Protein AF-A0A3D8PUT6-F1 (afdb_monomer_lite)

Foldseek 3Di:
DVVVVVVVVVVVVVVVVVVCCVPPPDDLVVQPFFDWDWDWDADPVNPDTDTDTDGDSPDPPPDPDD

pLDDT: mean 72.52, std 16.55, range [31.45, 97.56]

Secondary structure (DSSP, 8-state):
-TTHHHHHHHHHHHHHHHHHHHHHS--GGGG-S-EEEEEEEEPTTSS-EEEEEEEE-TTSSS----

Sequence (66 aa):
MRKRYKTLILIIIAILLVIGYKKYFFTFDSLGEGTYYKGPVDSPNGIYTADSYFKHWGGATGGANI

Structure (mmCIF, N/CA/C/O backbone):
data_AF-A0A3D8PUT6-F1
#
_entry.id   AF-A0A3D8PUT6-F1
#
loop_
_atom_site.group_PDB
_atom_site.id
_atom_site.type_symbol
_atom_site.label_atom_id
_atom_site.label_alt_id
_atom_site.label_comp_id
_atom_site.label_asym_id
_atom_site.label_entity_id
_atom_site.label_seq_id
_atom_site.pdbx_PDB_ins_code
_atom_site.Cartn_x
_atom_site.Cartn_y
_atom_site.Cartn_z
_atom_site.occupancy
_atom_site.B_iso_or_equiv
_atom_site.auth_seq_id
_atom_site.auth_comp_id
_atom_site.auth_asym_id
_atom_site.auth_atom_id
_atom_site.pdbx_PDB_model_num
ATOM 1 N N . MET A 1 1 ? -23.982 -1.997 31.229 1.00 58.25 1 MET A N 1
ATOM 2 C CA . MET A 1 1 ? -22.764 -1.163 31.047 1.00 58.25 1 MET A CA 1
ATOM 3 C C . MET A 1 1 ? -21.490 -1.953 30.708 1.00 58.25 1 MET A C 1
ATOM 5 O O . MET A 1 1 ? -20.654 -1.433 29.982 1.00 58.25 1 MET A O 1
ATOM 9 N N . ARG A 1 2 ? -21.361 -3.229 31.116 1.00 62.75 2 ARG A N 1
ATOM 10 C CA . ARG A 1 2 ? -20.143 -4.052 30.938 1.00 62.75 2 ARG A CA 1
ATOM 11 C C . ARG A 1 2 ? -19.721 -4.380 29.485 1.00 62.75 2 ARG A C 1
ATOM 13 O O . ARG A 1 2 ? -18.584 -4.740 29.231 1.00 62.75 2 ARG A O 1
ATOM 20 N N . LYS A 1 3 ? -20.632 -4.299 28.512 1.00 69.38 3 LYS A N 1
ATOM 21 C CA . LYS A 1 3 ? -20.308 -4.555 27.092 1.00 69.38 3 LYS A CA 1
ATOM 22 C C . LYS A 1 3 ? -19.831 -3.296 26.356 1.00 69.38 3 LYS A C 1
ATOM 24 O O . LYS A 1 3 ? -18.998 -3.398 25.470 1.00 69.38 3 LYS A O 1
ATOM 29 N N . ARG A 1 4 ? -20.292 -2.110 26.780 1.00 82.75 4 ARG A N 1
ATOM 30 C CA . ARG A 1 4 ? -19.998 -0.827 26.117 1.00 82.75 4 ARG A CA 1
ATOM 31 C C . ARG A 1 4 ? -18.527 -0.430 26.238 1.00 82.75 4 ARG A C 1
ATOM 33 O O . ARG A 1 4 ? -17.955 0.044 25.268 1.00 82.75 4 ARG A O 1
ATOM 40 N N . TYR A 1 5 ? -17.894 -0.691 27.386 1.00 89.12 5 TYR A N 1
ATOM 41 C CA . TYR A 1 5 ? -16.464 -0.407 27.547 1.00 89.12 5 TYR A CA 1
ATOM 42 C C . TYR A 1 5 ? -15.593 -1.312 26.668 1.00 89.12 5 TYR A C 1
ATOM 44 O O . TYR A 1 5 ? -14.582 -0.857 26.154 1.00 89.12 5 TYR A O 1
ATOM 52 N N . LYS A 1 6 ? -15.994 -2.573 26.443 1.00 91.25 6 LYS A N 1
ATOM 53 C CA . LYS A 1 6 ? -15.262 -3.483 25.548 1.00 91.25 6 LYS A CA 1
ATOM 54 C C . LYS A 1 6 ? -15.294 -2.969 24.114 1.00 91.25 6 LYS A C 1
ATOM 56 O O . LYS A 1 6 ? -14.266 -2.954 23.450 1.00 91.25 6 LYS A O 1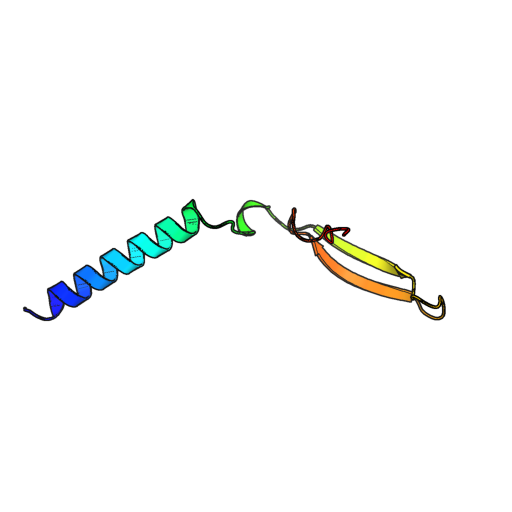
ATOM 61 N N . THR A 1 7 ? -16.462 -2.502 23.672 1.00 93.69 7 THR A N 1
ATOM 62 C CA . THR A 1 7 ? -16.621 -1.863 22.363 1.00 93.69 7 THR A CA 1
ATOM 63 C C . THR A 1 7 ? -15.778 -0.591 22.256 1.00 93.69 7 THR A C 1
ATOM 65 O O . THR A 1 7 ? -15.078 -0.421 21.267 1.00 93.69 7 THR A O 1
ATOM 68 N N . LEU A 1 8 ? -15.775 0.263 23.285 1.00 95.12 8 LEU A N 1
ATOM 69 C CA . LEU A 1 8 ? -14.946 1.475 23.314 1.00 95.12 8 LEU A CA 1
ATOM 70 C C . LEU A 1 8 ? -13.445 1.163 23.239 1.00 95.12 8 LEU A C 1
ATOM 72 O O . LEU A 1 8 ? -12.735 1.794 22.465 1.00 95.12 8 LEU A O 1
ATOM 76 N N . ILE A 1 9 ? -12.969 0.160 23.981 1.00 96.00 9 ILE A N 1
ATOM 77 C CA . ILE A 1 9 ? -11.566 -0.278 23.932 1.00 96.00 9 ILE A CA 1
ATOM 78 C C . ILE A 1 9 ? -11.201 -0.776 22.529 1.00 96.00 9 ILE A C 1
ATOM 80 O O . ILE A 1 9 ? -10.163 -0.393 21.998 1.00 96.00 9 ILE A O 1
ATOM 84 N N . LEU A 1 10 ? -12.062 -1.580 21.900 1.00 96.56 10 LEU A N 1
ATOM 85 C CA . LEU A 1 10 ? -11.855 -2.055 20.528 1.00 96.56 10 LEU A CA 1
ATOM 86 C C . LEU A 1 10 ? -11.757 -0.903 19.522 1.00 96.56 10 LEU A C 1
ATOM 88 O O . LEU A 1 10 ? -10.883 -0.926 18.660 1.00 96.56 10 LEU A O 1
ATOM 92 N N . ILE A 1 11 ? -12.609 0.115 19.657 1.00 97.19 11 ILE A N 1
ATOM 93 C CA . ILE A 1 11 ? -12.568 1.309 18.802 1.00 97.19 11 ILE A CA 1
ATOM 94 C C . ILE A 1 11 ? -11.241 2.053 18.981 1.00 97.19 11 ILE A C 1
ATOM 96 O O . ILE A 1 11 ? -10.605 2.412 17.995 1.00 97.19 11 ILE A O 1
ATOM 100 N N . ILE A 1 12 ? -10.790 2.241 20.223 1.00 97.50 12 ILE A N 1
ATOM 101 C CA . ILE A 1 12 ? -9.513 2.909 20.513 1.00 97.50 12 ILE A CA 1
ATOM 102 C C . ILE A 1 12 ? -8.343 2.136 19.893 1.00 97.50 12 ILE A C 1
ATOM 104 O O . ILE A 1 12 ? -7.490 2.734 19.238 1.00 97.50 12 ILE A O 1
ATOM 108 N N . ILE A 1 13 ? -8.323 0.808 20.042 1.00 97.56 13 ILE A N 1
ATOM 109 C CA . ILE A 1 13 ? -7.293 -0.050 19.442 1.00 97.56 13 ILE A CA 1
ATOM 110 C C . ILE A 1 13 ? -7.311 0.076 17.914 1.00 97.56 13 ILE A C 1
ATOM 112 O O . ILE A 1 13 ? -6.258 0.265 17.309 1.00 97.56 13 ILE A O 1
ATOM 116 N N . ALA A 1 14 ? -8.488 0.028 17.286 1.00 97.00 14 ALA A N 1
ATOM 117 C CA . ALA A 1 14 ? -8.614 0.167 15.837 1.00 97.00 14 ALA A CA 1
ATOM 118 C C . ALA A 1 14 ? -8.073 1.519 15.339 1.00 97.00 14 ALA A C 1
ATOM 120 O O . ALA A 1 14 ? -7.336 1.561 14.355 1.00 97.00 14 ALA A O 1
ATOM 121 N N . ILE A 1 15 ? -8.373 2.614 16.044 1.00 97.12 15 ILE A N 1
ATOM 122 C CA . ILE A 1 15 ? -7.864 3.951 15.704 1.00 97.12 15 ILE A CA 1
ATOM 123 C C . ILE A 1 15 ? -6.332 3.988 15.793 1.00 97.12 15 ILE A C 1
ATOM 125 O O . ILE A 1 15 ? -5.677 4.477 14.872 1.00 97.12 15 ILE A O 1
ATOM 129 N N . LEU A 1 16 ? -5.748 3.437 16.862 1.00 96.88 16 LEU A N 1
ATOM 130 C CA . LEU A 1 16 ? -4.293 3.388 17.036 1.00 96.88 16 LEU A CA 1
ATOM 131 C C . LEU A 1 16 ? -3.605 2.572 15.936 1.00 96.88 16 LEU A C 1
ATOM 133 O O . LEU A 1 16 ? -2.565 2.993 15.429 1.00 96.88 16 LEU A O 1
ATOM 137 N N . LEU A 1 17 ? -4.199 1.449 15.525 1.00 95.81 17 LEU A N 1
ATOM 138 C CA . LEU A 1 17 ? -3.687 0.635 14.421 1.00 95.81 17 LEU A CA 1
ATOM 139 C C . LEU A 1 17 ? -3.719 1.392 13.090 1.00 95.81 17 LEU A C 1
ATOM 141 O O . LEU A 1 17 ? -2.738 1.350 12.354 1.00 95.81 17 LEU A O 1
ATOM 145 N N . VAL A 1 18 ? -4.795 2.128 12.794 1.00 92.94 18 VAL A N 1
ATOM 146 C CA . VAL A 1 18 ? -4.892 2.940 11.567 1.00 92.94 18 VAL A CA 1
ATOM 147 C C . VAL A 1 18 ? -3.843 4.053 11.553 1.00 92.94 18 VAL A C 1
ATOM 149 O O . VAL A 1 18 ? -3.199 4.279 10.527 1.00 92.94 18 VAL A O 1
ATOM 152 N N . ILE A 1 19 ? -3.639 4.735 12.683 1.00 92.50 19 ILE A N 1
ATOM 153 C CA . ILE A 1 19 ? -2.609 5.778 12.810 1.00 92.50 19 ILE A CA 1
ATOM 154 C C . ILE A 1 19 ? -1.214 5.170 12.636 1.00 92.50 19 ILE A C 1
ATOM 156 O O . ILE A 1 19 ? -0.400 5.706 11.884 1.00 92.50 19 ILE A O 1
ATOM 160 N N . GLY A 1 20 ? -0.945 4.041 13.299 1.00 91.50 20 GLY A N 1
ATOM 161 C CA . GLY A 1 20 ? 0.318 3.319 13.178 1.00 91.50 20 GLY A CA 1
ATOM 162 C C . GLY A 1 20 ? 0.588 2.871 11.743 1.00 91.50 20 GLY A C 1
ATOM 163 O O . GLY A 1 20 ? 1.674 3.117 11.227 1.00 91.50 20 GLY A O 1
ATOM 164 N N . TYR A 1 21 ? -0.416 2.3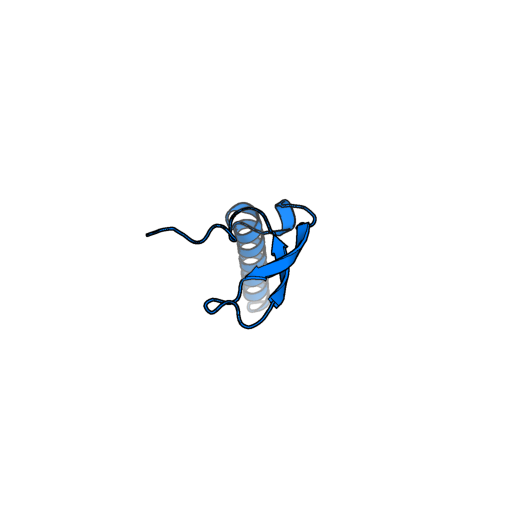06 11.071 1.00 87.38 21 TYR A N 1
ATOM 165 C CA . TYR A 1 21 ? -0.319 1.917 9.667 1.00 87.38 21 TYR A CA 1
ATOM 166 C C . TYR A 1 21 ? 0.059 3.111 8.788 1.00 87.38 21 TYR A C 1
ATOM 168 O O . TYR A 1 21 ? 1.069 3.066 8.099 1.00 87.38 21 TYR A O 1
ATOM 176 N N . LYS A 1 22 ? -0.673 4.226 8.887 1.00 83.38 22 LYS A N 1
ATOM 177 C CA . LYS A 1 22 ? -0.383 5.424 8.083 1.00 83.38 22 LYS A CA 1
ATOM 178 C C . LYS A 1 22 ? 0.992 6.037 8.355 1.00 83.38 22 LYS A C 1
ATOM 180 O O . LYS A 1 22 ? 1.563 6.646 7.458 1.00 83.38 22 LYS A O 1
ATOM 185 N N . LYS A 1 23 ? 1.499 5.933 9.586 1.00 84.44 23 LYS A N 1
ATOM 186 C CA . LYS A 1 23 ? 2.779 6.536 9.980 1.00 84.44 23 LYS A CA 1
ATOM 187 C C . LYS A 1 23 ? 3.984 5.670 9.620 1.00 84.44 23 LYS A C 1
ATOM 189 O O . LYS A 1 23 ? 5.021 6.214 9.257 1.00 84.44 23 LYS A O 1
ATOM 194 N N . TYR A 1 24 ? 3.872 4.355 9.798 1.00 83.81 24 TYR A N 1
ATOM 195 C CA . TYR A 1 24 ? 5.013 3.439 9.721 1.00 83.81 24 TYR A CA 1
ATOM 196 C C . TYR A 1 24 ? 5.015 2.560 8.471 1.00 83.81 24 TYR A C 1
ATOM 198 O O . TYR A 1 24 ? 6.082 2.093 8.083 1.00 83.81 24 TYR A O 1
ATOM 206 N N . PHE A 1 25 ? 3.865 2.331 7.831 1.00 80.81 25 PHE A N 1
ATOM 207 C CA . PHE A 1 25 ? 3.822 1.617 6.560 1.00 80.81 25 PHE A CA 1
ATOM 208 C C . PHE A 1 25 ? 3.930 2.597 5.402 1.00 80.81 25 PHE A C 1
ATOM 210 O O . PHE A 1 25 ? 3.300 3.654 5.376 1.00 80.81 25 PHE A O 1
ATOM 217 N N . PHE A 1 26 ? 4.738 2.209 4.421 1.00 68.56 26 PHE A N 1
ATOM 218 C CA . PHE A 1 26 ? 4.857 2.933 3.172 1.00 68.56 26 PHE A CA 1
ATOM 219 C C . PHE A 1 26 ? 3.522 2.883 2.421 1.00 68.56 26 PHE A C 1
ATOM 221 O O . PHE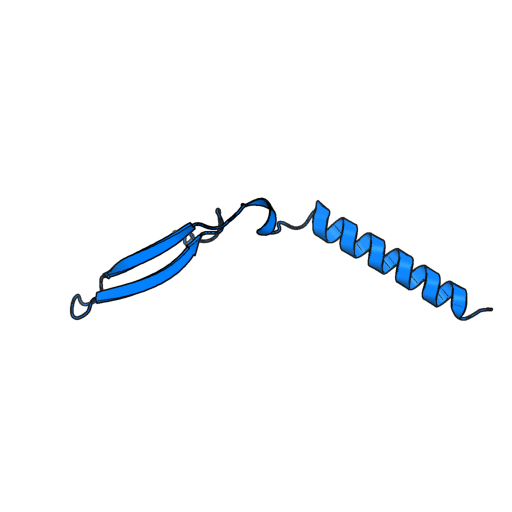 A 1 26 ? 2.970 1.806 2.190 1.00 68.56 26 PHE A O 1
ATOM 228 N N . THR A 1 27 ? 3.001 4.049 2.046 1.00 68.44 27 THR A N 1
ATOM 229 C CA . THR A 1 27 ? 1.801 4.174 1.214 1.00 68.44 27 THR A CA 1
ATOM 230 C C . THR A 1 27 ? 2.180 4.889 -0.073 1.00 68.44 27 THR A C 1
ATOM 232 O O . THR A 1 27 ? 2.933 5.859 -0.048 1.00 68.44 27 THR A O 1
ATOM 235 N N . PHE A 1 28 ? 1.667 4.405 -1.203 1.00 66.19 28 PHE A N 1
ATOM 236 C CA . PHE A 1 28 ? 1.947 5.001 -2.511 1.00 66.19 28 PHE A CA 1
ATOM 237 C C . PHE A 1 28 ? 1.261 6.367 -2.693 1.00 66.19 28 PHE A C 1
ATOM 239 O O . PHE A 1 28 ? 1.623 7.109 -3.600 1.00 66.19 28 PHE A O 1
ATOM 246 N N . ASP A 1 29 ? 0.331 6.732 -1.801 1.00 65.88 29 ASP A N 1
ATOM 247 C CA . ASP A 1 29 ? -0.371 8.021 -1.797 1.00 65.88 29 ASP A CA 1
ATOM 248 C C . ASP A 1 29 ? 0.585 9.219 -1.642 1.00 65.88 29 ASP A C 1
ATOM 250 O O . ASP A 1 29 ? 0.309 10.302 -2.155 1.00 65.88 29 ASP A O 1
ATOM 254 N N . SER A 1 30 ? 1.726 9.045 -0.961 1.00 64.19 30 SER A N 1
ATOM 255 C CA . SER A 1 30 ? 2.725 10.111 -0.788 1.00 64.19 30 SER A CA 1
ATOM 256 C C . SER A 1 30 ? 3.587 10.355 -2.030 1.00 64.19 30 SER A C 1
ATOM 2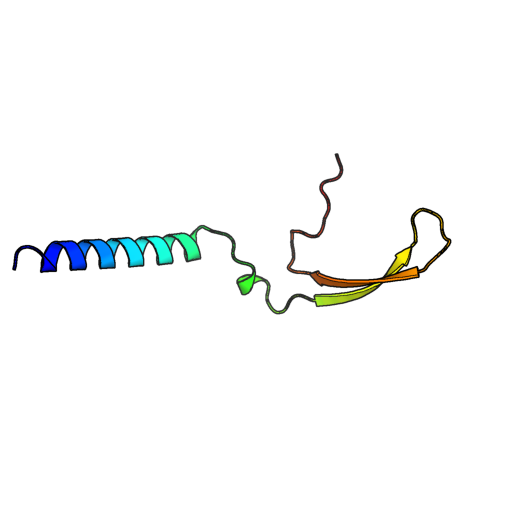58 O O . SER A 1 30 ? 4.276 11.371 -2.100 1.00 64.19 30 SER A O 1
ATOM 260 N N . LEU A 1 31 ? 3.546 9.454 -3.017 1.00 65.44 31 LEU A N 1
ATOM 261 C CA . LEU A 1 31 ? 4.353 9.541 -4.237 1.00 65.44 31 LEU A CA 1
ATOM 262 C C . LEU A 1 31 ? 3.733 10.455 -5.307 1.00 65.44 31 LEU A C 1
ATOM 264 O O . LEU A 1 31 ? 4.301 10.591 -6.388 1.00 65.44 31 LEU A O 1
ATOM 268 N N . GLY A 1 32 ? 2.595 11.097 -5.012 1.00 66.31 32 GLY A N 1
ATOM 269 C CA . GLY A 1 32 ? 1.880 11.962 -5.951 1.00 66.31 32 GLY A CA 1
ATOM 270 C C . GLY A 1 32 ? 1.178 11.170 -7.053 1.00 66.31 32 GLY A C 1
ATOM 271 O O . GLY A 1 32 ? 0.974 9.967 -6.937 1.00 66.31 32 GLY A O 1
ATOM 272 N N . GLU A 1 33 ? 0.774 11.824 -8.141 1.00 65.50 33 GLU A N 1
ATOM 273 C CA . GLU A 1 33 ? 0.196 11.108 -9.279 1.00 65.50 33 GLU A CA 1
ATOM 274 C C . GLU A 1 33 ? 1.288 10.318 -10.008 1.00 65.50 33 GLU A C 1
ATOM 276 O O . GLU A 1 33 ? 2.161 10.896 -10.650 1.00 65.50 33 GLU A O 1
ATOM 281 N N . GLY A 1 34 ? 1.252 8.985 -9.906 1.00 61.56 34 GLY A N 1
ATOM 282 C CA . GLY A 1 34 ? 2.182 8.143 -10.659 1.00 61.56 34 GLY A CA 1
ATOM 283 C C . GLY A 1 34 ? 2.150 8.439 -12.164 1.00 61.56 34 GLY A C 1
ATOM 284 O O . GLY A 1 34 ? 1.089 8.717 -12.729 1.00 61.56 34 GLY A O 1
ATOM 285 N N . THR A 1 35 ? 3.304 8.378 -12.826 1.00 64.94 35 THR A N 1
ATOM 286 C CA . THR A 1 35 ? 3.398 8.677 -14.258 1.00 64.94 35 THR A CA 1
ATOM 287 C C . THR A 1 35 ? 2.864 7.502 -15.068 1.00 64.94 35 THR A C 1
ATOM 289 O O . THR A 1 35 ? 3.246 6.348 -14.858 1.00 64.94 35 THR A O 1
ATOM 292 N N . TYR A 1 36 ? 1.942 7.785 -15.987 1.00 64.38 36 TYR A N 1
ATOM 293 C CA . TYR A 1 36 ? 1.484 6.789 -16.948 1.00 64.38 36 TYR A CA 1
ATOM 294 C C . TYR A 1 36 ? 2.577 6.581 -17.985 1.00 64.38 36 TYR A C 1
ATOM 296 O O . TYR A 1 36 ? 2.869 7.482 -18.772 1.00 64.38 36 TYR A O 1
ATOM 304 N N . TYR A 1 37 ? 3.171 5.394 -17.985 1.00 67.19 37 TYR A N 1
ATOM 305 C CA . TYR A 1 37 ? 4.019 4.977 -19.085 1.00 67.19 37 TYR A CA 1
ATOM 306 C C . TYR A 1 37 ? 3.162 4.303 -20.147 1.00 67.19 37 TYR A C 1
ATOM 308 O O . TYR A 1 37 ? 2.359 3.414 -19.851 1.00 67.19 37 TYR A O 1
ATOM 316 N N . LYS A 1 38 ? 3.346 4.762 -21.384 1.00 68.19 38 LYS A N 1
ATOM 317 C CA . LYS A 1 38 ? 2.850 4.120 -22.591 1.00 68.19 38 LYS A CA 1
ATOM 318 C C . LYS A 1 38 ? 4.008 4.053 -23.572 1.00 68.19 38 LYS A C 1
ATOM 320 O O . LYS A 1 38 ? 4.453 5.087 -24.069 1.00 68.19 38 LYS A O 1
ATOM 325 N N . GLY A 1 39 ? 4.483 2.848 -23.838 1.00 72.88 39 GLY A N 1
ATOM 326 C CA . GLY A 1 39 ? 5.564 2.629 -24.784 1.00 72.88 39 GLY A CA 1
ATOM 327 C C . GLY A 1 39 ? 5.587 1.196 -25.302 1.00 72.88 39 GLY A C 1
ATOM 328 O O . GLY A 1 39 ? 5.102 0.292 -24.604 1.00 72.88 39 GLY A O 1
ATOM 329 N N . PRO A 1 40 ? 6.132 1.000 -26.514 1.00 71.75 40 PRO A N 1
ATOM 330 C CA . PRO A 1 40 ? 6.310 -0.319 -27.087 1.00 71.75 40 PRO A CA 1
ATOM 331 C C . PRO A 1 40 ? 7.293 -1.118 -26.230 1.00 71.75 40 PRO A C 1
ATOM 333 O O . PRO A 1 40 ? 8.349 -0.622 -25.843 1.00 71.75 40 PRO A O 1
ATOM 336 N N . VAL A 1 41 ? 6.933 -2.358 -25.934 1.00 73.06 41 VAL A N 1
ATOM 337 C CA . VAL A 1 41 ? 7.823 -3.360 -25.360 1.00 73.06 41 VAL A CA 1
ATOM 338 C C . VAL A 1 41 ? 8.226 -4.304 -26.475 1.00 73.06 41 VAL A C 1
ATOM 340 O O . VAL A 1 41 ? 7.374 -4.825 -27.206 1.00 73.06 41 VAL A O 1
ATOM 343 N N . ASP A 1 42 ? 9.533 -4.512 -26.590 1.00 76.88 42 ASP A N 1
ATOM 344 C CA . ASP A 1 42 ? 10.105 -5.449 -27.542 1.00 76.88 42 ASP A CA 1
ATOM 345 C C . ASP A 1 42 ? 9.644 -6.868 -27.215 1.00 76.88 42 ASP A C 1
ATOM 347 O O . ASP A 1 42 ? 9.727 -7.331 -26.071 1.00 76.88 42 ASP A O 1
ATOM 351 N N . SER A 1 43 ? 9.151 -7.583 -28.228 1.00 71.38 43 SER A N 1
ATOM 352 C CA . SER A 1 43 ? 8.884 -9.005 -28.060 1.00 71.38 43 SER A CA 1
ATOM 353 C C . SER A 1 43 ? 10.199 -9.746 -27.791 1.00 71.38 43 SER A C 1
ATOM 355 O O . SER A 1 43 ? 11.172 -9.518 -28.514 1.00 71.38 43 SER A O 1
ATOM 357 N N . PRO A 1 44 ? 10.217 -10.725 -26.865 1.00 74.44 44 PRO A N 1
ATOM 358 C CA . PRO A 1 44 ? 11.369 -11.601 -26.649 1.00 74.44 44 PRO A CA 1
ATOM 359 C C . PRO A 1 44 ? 11.906 -12.268 -27.925 1.00 74.44 44 PRO A C 1
ATOM 361 O O . PRO A 1 44 ? 13.067 -12.659 -27.975 1.00 74.44 44 PRO A O 1
ATOM 364 N N . 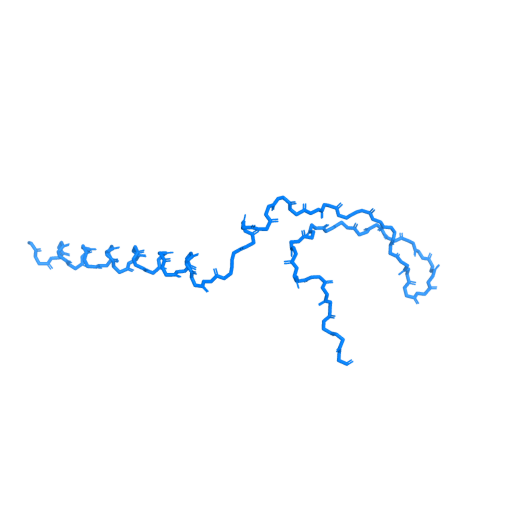ASN A 1 45 ? 11.064 -12.417 -28.953 1.00 81.50 45 ASN A N 1
ATOM 365 C CA . ASN A 1 45 ? 11.427 -12.989 -30.251 1.00 81.50 45 ASN A CA 1
ATOM 366 C C . ASN A 1 45 ? 11.328 -11.992 -31.423 1.00 81.50 45 ASN A C 1
ATOM 368 O O . ASN A 1 45 ? 11.502 -12.394 -32.569 1.00 81.50 45 ASN A O 1
ATOM 372 N N . GLY A 1 46 ? 11.020 -10.718 -31.162 1.00 77.31 46 GLY A N 1
ATOM 373 C CA . GLY A 1 46 ? 10.907 -9.667 -32.182 1.00 77.31 46 GLY A CA 1
ATOM 374 C C . GLY A 1 46 ? 9.715 -9.787 -33.144 1.00 77.31 46 GLY A C 1
ATOM 375 O O . GLY A 1 46 ? 9.619 -9.005 -34.083 1.00 77.31 46 GLY A O 1
ATOM 376 N N . ILE A 1 47 ? 8.802 -10.745 -32.939 1.00 76.12 47 ILE A N 1
ATOM 377 C CA . ILE A 1 47 ? 7.698 -11.027 -33.882 1.00 76.12 47 ILE A CA 1
ATOM 378 C C . ILE A 1 47 ? 6.507 -10.070 -33.689 1.00 76.12 47 ILE A C 1
ATOM 380 O O . ILE A 1 47 ? 5.659 -9.938 -34.568 1.00 76.12 47 ILE A O 1
ATOM 384 N N . TYR A 1 48 ? 6.426 -9.383 -32.550 1.00 61.41 48 TYR A N 1
ATOM 385 C CA . TYR A 1 48 ? 5.339 -8.457 -32.249 1.00 61.41 48 TYR A CA 1
ATOM 386 C C . TYR A 1 48 ? 5.811 -7.298 -31.370 1.00 61.41 48 TYR A C 1
ATOM 388 O O . TYR A 1 48 ? 6.838 -7.377 -30.699 1.00 61.41 48 TYR A O 1
ATOM 396 N N . THR A 1 49 ? 5.025 -6.227 -31.358 1.00 63.81 49 THR A N 1
ATOM 397 C CA . THR A 1 49 ? 5.191 -5.095 -30.446 1.00 63.81 49 THR A CA 1
ATOM 398 C C . THR A 1 49 ? 3.946 -5.013 -29.578 1.00 63.81 49 THR A C 1
ATOM 400 O O . THR A 1 49 ? 2.829 -5.056 -30.096 1.00 63.81 49 THR A O 1
ATOM 403 N N . ALA A 1 50 ? 4.127 -4.930 -28.261 1.00 69.06 50 ALA A N 1
ATOM 404 C CA . ALA A 1 50 ? 3.031 -4.742 -27.317 1.00 69.06 50 ALA A CA 1
ATOM 405 C C . ALA A 1 50 ? 3.185 -3.392 -26.617 1.00 69.06 50 ALA A C 1
ATOM 407 O O . ALA A 1 50 ? 4.273 -3.060 -26.161 1.00 69.06 50 ALA A O 1
ATOM 408 N N . ASP A 1 51 ? 2.105 -2.627 -26.495 1.00 65.88 51 ASP A N 1
ATOM 409 C CA . ASP A 1 51 ? 2.117 -1.435 -25.649 1.00 65.88 51 ASP A CA 1
ATOM 410 C C . ASP A 1 51 ? 2.029 -1.860 -24.179 1.00 65.88 51 ASP A C 1
ATOM 412 O O . ASP A 1 51 ? 1.109 -2.583 -23.784 1.00 65.88 51 ASP A O 1
ATOM 416 N N . SER A 1 52 ? 2.957 -1.382 -23.351 1.00 62.09 52 SER A N 1
ATOM 417 C CA . SER A 1 52 ? 2.827 -1.506 -21.897 1.00 62.09 52 SER A CA 1
ATOM 418 C C . SER A 1 52 ? 2.044 -0.327 -21.331 1.00 62.09 52 SER A C 1
ATOM 420 O O . SER A 1 52 ? 2.299 0.827 -21.670 1.00 62.09 52 SER A O 1
ATOM 422 N N . TYR A 1 53 ? 1.083 -0.633 -20.460 1.00 58.72 53 TYR A N 1
ATOM 423 C CA . TYR A 1 53 ? 0.280 0.351 -19.741 1.00 58.72 53 TYR A CA 1
ATOM 424 C C . TYR A 1 53 ? 0.449 0.105 -18.252 1.00 58.72 53 TYR A C 1
ATOM 426 O O . TYR A 1 53 ? -0.156 -0.810 -17.691 1.00 58.72 53 TYR A O 1
ATOM 434 N N . PHE A 1 54 ? 1.283 0.904 -17.599 1.00 66.56 54 PHE A N 1
ATOM 435 C CA . PHE A 1 54 ? 1.433 0.824 -16.154 1.00 66.56 54 PHE A CA 1
ATOM 436 C C . PHE A 1 54 ? 1.725 2.197 -15.562 1.00 66.56 54 PHE A C 1
ATOM 438 O O . PHE A 1 54 ? 2.237 3.101 -16.224 1.00 66.56 54 PHE A O 1
ATOM 445 N N . LYS A 1 55 ? 1.320 2.365 -14.304 1.00 63.84 55 LYS A N 1
ATOM 446 C CA . LYS A 1 55 ? 1.477 3.613 -13.566 1.00 63.84 55 LYS A CA 1
ATOM 447 C C . LYS A 1 55 ? 2.676 3.472 -12.641 1.00 63.84 55 LYS A C 1
ATOM 449 O O . LYS A 1 55 ? 2.656 2.639 -11.733 1.00 63.84 55 LYS A O 1
ATOM 454 N N . HIS A 1 56 ? 3.720 4.253 -12.889 1.00 62.88 56 HIS A N 1
ATOM 455 C CA . HIS A 1 56 ? 4.908 4.250 -12.050 1.00 62.88 56 HIS A CA 1
ATOM 456 C C . HIS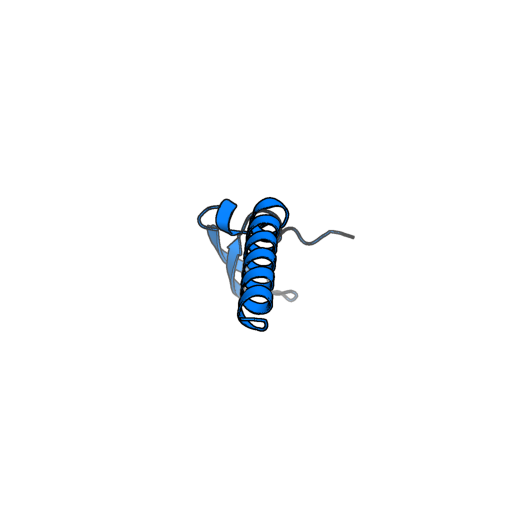 A 1 56 ? 4.614 4.971 -10.741 1.00 62.88 56 HIS A C 1
ATOM 458 O O . HIS A 1 56 ? 4.442 6.187 -10.714 1.00 62.88 56 HIS A O 1
ATOM 464 N N . TRP A 1 57 ? 4.602 4.225 -9.647 1.00 57.59 57 TRP A N 1
ATOM 465 C CA . TRP A 1 57 ? 4.612 4.784 -8.303 1.00 57.59 57 TRP A CA 1
ATOM 466 C C . TRP A 1 57 ? 6.023 4.564 -7.772 1.00 57.59 57 TRP A C 1
ATOM 468 O O . TRP A 1 57 ? 6.394 3.429 -7.471 1.00 57.59 57 TRP A O 1
ATOM 478 N N . GLY A 1 58 ? 6.838 5.624 -7.806 1.00 56.53 58 GLY A N 1
ATOM 479 C CA . GLY A 1 58 ? 8.286 5.589 -7.583 1.00 56.53 58 GLY A CA 1
ATOM 480 C C . GLY A 1 58 ? 8.742 4.549 -6.552 1.00 56.53 58 GLY A C 1
ATOM 481 O O . GLY A 1 58 ? 8.346 4.598 -5.392 1.00 56.53 58 GLY A O 1
ATOM 482 N N . GLY A 1 59 ? 9.579 3.609 -7.003 1.00 52.12 59 GLY A N 1
ATOM 483 C CA . GLY A 1 59 ? 10.293 2.646 -6.156 1.00 52.12 59 GLY A CA 1
ATOM 484 C C . GLY A 1 59 ? 10.118 1.173 -6.536 1.00 52.12 59 GLY A C 1
ATOM 485 O O . GLY A 1 59 ? 11.074 0.416 -6.419 1.00 52.12 59 GLY A O 1
ATOM 486 N N . ALA A 1 60 ? 8.955 0.753 -7.044 1.00 55.41 60 ALA A N 1
ATOM 487 C CA . ALA A 1 60 ? 8.650 -0.676 -7.241 1.00 55.41 60 ALA A CA 1
ATOM 488 C C . ALA A 1 60 ? 8.603 -1.140 -8.712 1.00 55.41 60 ALA A C 1
ATOM 490 O O . ALA A 1 60 ? 8.042 -2.190 -9.007 1.00 55.41 60 ALA A O 1
ATOM 491 N N . THR A 1 61 ? 9.174 -0.374 -9.650 1.00 52.00 61 THR A N 1
ATOM 492 C CA . THR A 1 61 ? 9.342 -0.814 -11.054 1.00 52.00 61 THR A CA 1
ATOM 493 C C . THR A 1 61 ? 10.805 -0.992 -11.469 1.00 52.00 61 THR A C 1
ATOM 495 O O . THR A 1 61 ? 11.100 -1.136 -12.650 1.00 52.00 61 THR A O 1
ATOM 498 N N . GLY A 1 62 ? 11.735 -0.985 -10.514 1.00 46.19 62 GLY A N 1
ATOM 499 C CA . GLY A 1 62 ? 13.070 -1.526 -10.733 1.00 46.19 62 GLY A CA 1
ATOM 500 C C . GLY A 1 62 ? 13.032 -2.989 -10.329 1.00 46.19 62 GLY A C 1
ATOM 501 O O . GLY A 1 62 ? 13.055 -3.278 -9.136 1.00 46.19 62 GLY A O 1
ATOM 502 N N . GLY A 1 63 ? 12.909 -3.903 -11.293 1.00 40.00 63 GLY A N 1
ATOM 503 C CA . GLY A 1 63 ? 13.154 -5.316 -11.022 1.00 40.00 63 GLY A CA 1
ATOM 504 C C . GLY A 1 63 ? 14.497 -5.439 -10.308 1.00 40.00 63 GLY A C 1
ATOM 505 O O . GLY A 1 63 ? 15.491 -4.873 -10.764 1.00 40.00 63 GLY A O 1
ATOM 506 N N . ALA A 1 64 ? 14.509 -6.103 -9.153 1.00 31.45 64 ALA A N 1
ATOM 507 C CA . ALA A 1 64 ? 15.754 -6.462 -8.501 1.00 31.45 64 ALA A CA 1
ATOM 508 C C . ALA A 1 64 ? 16.550 -7.311 -9.498 1.00 31.45 64 ALA A C 1
ATOM 510 O O . ALA A 1 64 ? 16.130 -8.410 -9.854 1.00 31.45 64 ALA A O 1
ATOM 511 N N . ASN A 1 65 ? 17.653 -6.757 -9.992 1.00 33.22 65 ASN A N 1
ATOM 512 C CA . ASN A 1 65 ? 18.639 -7.513 -10.740 1.00 33.22 65 ASN A CA 1
ATOM 513 C C . ASN A 1 65 ? 19.379 -8.384 -9.715 1.00 33.22 65 ASN A C 1
ATOM 515 O O . ASN A 1 65 ? 20.107 -7.844 -8.878 1.00 33.22 65 ASN A O 1
ATOM 519 N N . ILE A 1 66 ? 19.100 -9.688 -9.720 1.00 44.59 66 ILE A N 1
ATOM 520 C CA . ILE A 1 66 ? 19.968 -10.716 -9.128 1.00 44.59 66 ILE A CA 1
ATOM 521 C C . ILE A 1 66 ? 21.002 -11.152 -10.158 1.00 44.59 66 ILE A C 1
ATOM 523 O O . ILE A 1 66 ? 20.604 -11.356 -11.326 1.00 44.59 66 ILE A O 1
#

InterPro domains:
  IPR035406 Protein of unknown function DUF5412 [PF17428] (3-64)

Organism: NCBI:txid1229153

Radius of gyration: 22.11 Å; chains: 1; bounding box: 43×25×65 Å